Protein AF-A0AAV5C281-F1 (afdb_monomer)

Radius of gyration: 16.69 Å; Cα contacts (8 Å, |Δi|>4): 132; chains: 1; bounding box: 40×27×48 Å

pLDDT: mean 93.11, std 7.72, range [57.19, 98.5]

Mean predicted aligned error: 3.93 Å

InterPro domains:
  IPR006593 Cytochrome b561/ferric reductase, transmembrane domain [PF03188] (42-125)
  IPR006593 Cytochrome b561/ferric reductase, transmembrane domain [PS50939] (4-132)
  IPR006593 Cytochrome b561/ferric reductase, transmembrane domain [SM00665] (41-132)
  IPR043205 Cytochrome b561/Cytochrome b reductase 1-like [PTHR10106] (2-124)

Foldseek 3Di:
DVVVLVVVLVVLLVVLCCCAVPVVVHADPDLDPCLVRLLSLQVNLQSVQVPVLQVCLVCLVVPDDDDPLVSLVSSLVSLVSSLVSLVSNVVSVVSSCVSVVHDPDPDPVSVVSVVVSVVSVVVSVPRDHRPD

Solvent-accessible surface area (backbone atoms only — not comparable to full-atom values): 7086 Å² total; per-residue (Å²): 110,69,68,58,53,53,53,50,45,52,49,53,51,50,53,51,48,47,46,32,53,71,75,55,76,30,70,44,90,66,96,52,102,55,58,65,26,27,35,46,38,16,63,52,26,34,44,49,8,66,48,45,30,38,51,50,23,76,41,19,73,79,71,50,84,77,56,71,56,59,27,46,45,52,24,52,50,29,44,52,51,13,51,52,27,36,51,54,10,51,48,24,44,53,48,30,27,59,78,68,74,46,82,75,78,80,46,72,66,46,51,53,49,53,52,50,54,51,53,49,53,52,56,60,71,68,54,81,60,70,94,113

Structure (mmCIF, N/CA/C/O backbone):
data_AF-A0AAV5C281-F1
#
_entry.id   AF-A0AAV5C281-F1
#
loop_
_atom_site.group_PDB
_atom_site.id
_atom_site.type_symbol
_atom_site.label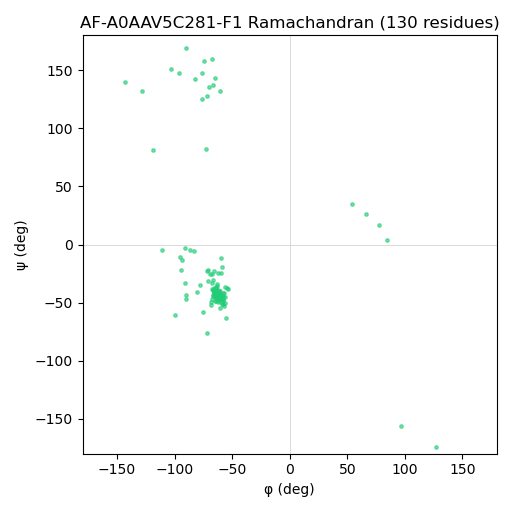_atom_id
_atom_site.label_alt_id
_atom_site.label_comp_id
_atom_site.label_asym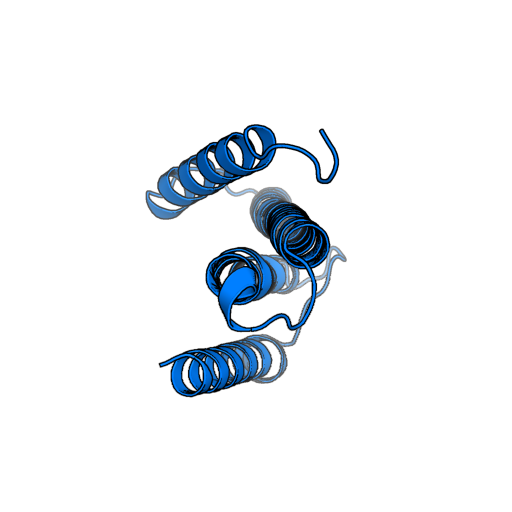_id
_atom_site.label_entity_id
_atom_site.label_seq_id
_atom_site.pdbx_PDB_ins_code
_atom_site.Cartn_x
_atom_site.Cartn_y
_atom_site.Cartn_z
_atom_site.occupancy
_atom_site.B_iso_or_equiv
_atom_site.auth_seq_id
_atom_site.auth_comp_id
_atom_site.auth_asym_id
_atom_site.auth_atom_id
_atom_site.pdbx_PDB_model_num
ATOM 1 N N . MET A 1 1 ? -23.631 -1.693 3.960 1.00 83.69 1 MET A N 1
ATOM 2 C CA . MET A 1 1 ? -22.403 -0.926 3.645 1.00 83.69 1 MET A CA 1
ATOM 3 C C . MET A 1 1 ? -21.141 -1.782 3.759 1.00 83.69 1 MET A C 1
ATOM 5 O O . MET A 1 1 ? -20.443 -1.865 2.764 1.00 83.69 1 MET A O 1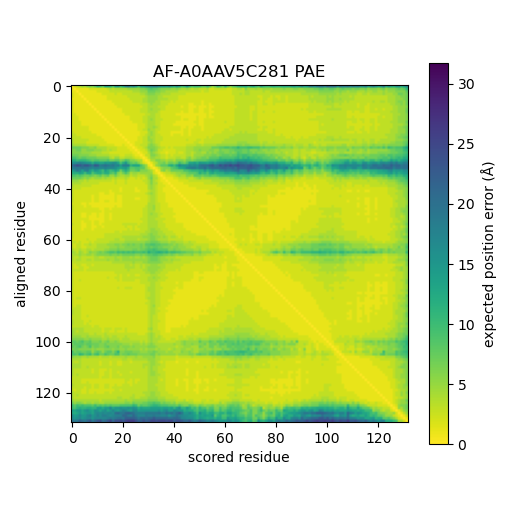
ATOM 9 N N . VAL A 1 2 ? -20.871 -2.470 4.882 1.00 92.94 2 VAL A N 1
ATOM 10 C CA . VAL A 1 2 ? -19.674 -3.340 5.037 1.00 92.94 2 VAL A CA 1
ATOM 11 C C . VAL A 1 2 ? -19.590 -4.437 3.969 1.00 92.94 2 VAL A C 1
ATOM 13 O O . VAL A 1 2 ? -18.601 -4.509 3.253 1.00 92.94 2 VAL A O 1
ATOM 16 N N . VAL A 1 3 ? -20.655 -5.229 3.794 1.00 95.06 3 VAL A N 1
ATOM 17 C CA . VAL A 1 3 ? -20.691 -6.302 2.779 1.00 95.06 3 VAL A CA 1
ATOM 18 C C . VAL A 1 3 ? -20.432 -5.751 1.374 1.00 95.06 3 VAL A C 1
ATOM 20 O O . VAL A 1 3 ? -19.661 -6.319 0.613 1.00 95.06 3 VAL A O 1
ATOM 23 N N . THR A 1 4 ? -21.019 -4.600 1.038 1.00 96.00 4 THR A N 1
ATOM 24 C CA . THR A 1 4 ? -20.782 -3.925 -0.245 1.00 96.00 4 THR A CA 1
ATOM 25 C C . THR A 1 4 ? -19.309 -3.549 -0.424 1.00 96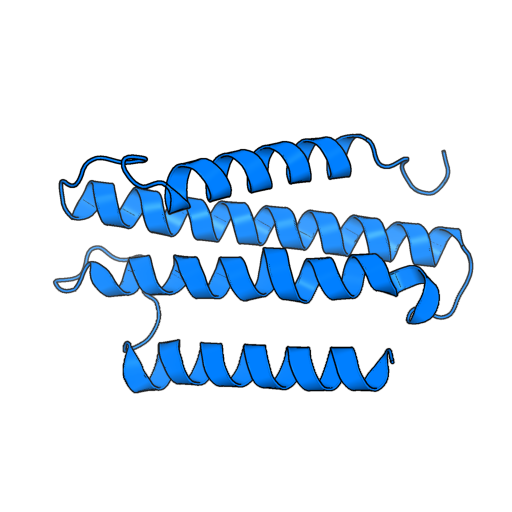.00 4 THR A C 1
ATOM 27 O O . THR A 1 4 ? -18.755 -3.793 -1.489 1.00 96.00 4 THR A O 1
ATOM 30 N N . ALA A 1 5 ? -18.662 -2.999 0.609 1.00 95.56 5 ALA A N 1
ATOM 31 C CA . ALA A 1 5 ? -17.240 -2.660 0.566 1.00 95.56 5 ALA A CA 1
ATOM 32 C C . ALA A 1 5 ? -16.359 -3.906 0.373 1.00 95.56 5 ALA A C 1
ATOM 34 O O . ALA A 1 5 ? -15.452 -3.881 -0.453 1.00 95.56 5 ALA A O 1
ATOM 35 N N . GLN A 1 6 ? -16.673 -5.013 1.051 1.00 95.75 6 GLN A N 1
ATOM 36 C CA . GLN A 1 6 ? -15.950 -6.283 0.912 1.00 95.75 6 GLN A CA 1
ATOM 37 C C . GLN A 1 6 ? -16.109 -6.895 -0.485 1.00 95.75 6 GLN A C 1
ATOM 39 O O . GLN A 1 6 ? -15.132 -7.353 -1.075 1.00 95.75 6 GLN A O 1
ATOM 44 N N . LEU A 1 7 ? -17.320 -6.853 -1.055 1.00 97.75 7 LEU A N 1
ATOM 45 C CA . LEU A 1 7 ? -17.562 -7.295 -2.431 1.00 97.75 7 LEU A CA 1
ATOM 46 C C . LEU A 1 7 ? -16.773 -6.444 -3.434 1.00 97.75 7 LEU A C 1
ATOM 48 O O . LEU A 1 7 ? -16.136 -6.991 -4.331 1.00 97.75 7 LEU A O 1
ATOM 52 N N . LEU A 1 8 ? -16.759 -5.119 -3.262 1.00 97.94 8 LEU A N 1
ATOM 53 C CA . LEU A 1 8 ? -15.966 -4.226 -4.109 1.00 97.94 8 LEU A CA 1
ATOM 54 C C . LEU A 1 8 ? -14.462 -4.488 -3.964 1.00 97.94 8 LEU A C 1
ATOM 56 O O . LEU A 1 8 ? -13.766 -4.537 -4.973 1.00 97.94 8 LEU A O 1
ATOM 60 N N . ALA A 1 9 ? -13.962 -4.720 -2.747 1.00 97.44 9 ALA A N 1
ATOM 61 C CA . ALA A 1 9 ? -12.564 -5.074 -2.512 1.00 97.44 9 ALA A CA 1
ATOM 62 C C . ALA A 1 9 ? -12.184 -6.397 -3.200 1.00 97.44 9 ALA A C 1
ATOM 64 O O . ALA A 1 9 ? -11.140 -6.473 -3.847 1.00 97.44 9 ALA A O 1
ATOM 65 N N . ALA A 1 10 ? -13.052 -7.413 -3.138 1.00 97.94 10 ALA A N 1
ATOM 66 C CA . ALA A 1 10 ? -12.855 -8.687 -3.828 1.00 97.94 10 ALA A CA 1
ATOM 67 C C . ALA A 1 10 ? -12.841 -8.526 -5.358 1.00 97.94 10 ALA A C 1
ATOM 69 O O . ALA A 1 10 ? -12.007 -9.129 -6.039 1.00 97.94 10 ALA A O 1
ATOM 70 N N . VAL A 1 11 ? -13.719 -7.680 -5.907 1.00 98.44 11 VAL A N 1
ATOM 71 C CA . VAL A 1 11 ? -13.736 -7.353 -7.340 1.00 98.44 11 VAL A CA 1
ATOM 72 C C . VAL A 1 11 ? -12.456 -6.624 -7.743 1.00 98.44 11 VAL A C 1
ATOM 74 O O . VAL A 1 11 ? -11.812 -7.030 -8.707 1.00 98.44 11 VAL A O 1
ATOM 77 N N . VAL A 1 12 ? -12.044 -5.594 -6.997 1.00 98.38 12 VAL A N 1
ATOM 78 C CA . VAL A 1 12 ? -10.803 -4.847 -7.259 1.00 98.38 12 VAL A CA 1
ATOM 79 C C . VAL A 1 12 ? -9.596 -5.782 -7.226 1.00 98.38 12 VAL A C 1
ATOM 81 O O . VAL A 1 12 ? -8.818 -5.783 -8.177 1.00 98.38 12 VAL A O 1
ATOM 84 N N . LEU A 1 13 ? -9.477 -6.630 -6.199 1.00 98.06 13 LEU A N 1
ATOM 85 C CA . LEU A 1 13 ? -8.398 -7.614 -6.098 1.00 98.06 13 LEU A CA 1
ATOM 86 C C . LEU A 1 13 ? -8.382 -8.552 -7.307 1.00 98.06 13 LEU A C 1
ATOM 88 O O . LEU A 1 13 ? -7.335 -8.754 -7.916 1.00 98.06 13 LEU A O 1
ATOM 92 N N . THR A 1 14 ? -9.544 -9.089 -7.681 1.00 98.19 14 THR A N 1
ATOM 93 C CA . THR A 1 14 ? -9.677 -10.011 -8.815 1.00 98.19 14 THR A CA 1
ATOM 94 C C . THR A 1 14 ? -9.262 -9.341 -10.120 1.00 98.19 14 THR A C 1
ATOM 96 O O . THR A 1 14 ? -8.460 -9.894 -10.868 1.00 98.19 14 THR A O 1
ATOM 99 N N . LEU A 1 15 ? -9.751 -8.128 -10.384 1.00 98.12 15 LEU A N 1
ATOM 100 C CA . LEU A 1 15 ? -9.400 -7.372 -11.584 1.00 98.12 15 LEU A CA 1
ATOM 101 C C . LEU A 1 15 ? -7.908 -7.023 -11.619 1.00 98.12 15 LEU A C 1
ATOM 103 O O . LEU A 1 15 ? -7.282 -7.153 -12.669 1.00 98.12 15 LEU A O 1
ATOM 107 N N . THR A 1 16 ? -7.311 -6.634 -10.486 1.00 97.81 16 THR A N 1
ATOM 108 C CA . THR A 1 16 ? -5.865 -6.388 -10.393 1.00 97.81 16 THR A CA 1
ATOM 109 C C . THR A 1 16 ? -5.063 -7.667 -10.640 1.00 97.81 16 THR A C 1
ATOM 111 O O . THR A 1 16 ? -4.097 -7.628 -11.398 1.00 97.81 16 THR A O 1
ATOM 114 N N . LEU A 1 17 ? -5.471 -8.810 -10.081 1.00 96.75 17 LEU A N 1
ATOM 115 C CA . LEU A 1 17 ? -4.809 -10.097 -10.314 1.00 96.75 17 LEU A CA 1
ATOM 116 C C . LEU A 1 17 ? -4.925 -10.550 -11.771 1.00 96.75 17 LEU A C 1
ATOM 118 O O . LEU A 1 17 ? -3.921 -10.944 -12.356 1.00 96.75 17 LEU A O 1
ATOM 122 N N . VAL A 1 18 ? -6.105 -10.443 -12.386 1.00 97.88 18 VAL A N 1
ATOM 123 C CA . VAL A 1 18 ? -6.294 -10.734 -13.817 1.00 97.88 18 VAL A CA 1
ATOM 124 C C . VAL A 1 18 ? -5.412 -9.818 -14.661 1.00 97.88 18 VAL A C 1
ATOM 126 O O . VAL A 1 18 ? -4.713 -10.282 -15.559 1.00 97.88 18 VAL A O 1
ATOM 129 N N . TRP A 1 19 ? -5.376 -8.523 -14.348 1.00 97.31 19 TRP A N 1
ATOM 130 C CA . TRP A 1 19 ? -4.507 -7.577 -15.037 1.00 97.31 19 TRP A CA 1
ATOM 131 C C . TRP A 1 19 ? -3.027 -7.960 -14.928 1.00 97.31 19 TRP A C 1
ATOM 133 O O . TRP A 1 19 ? -2.336 -8.001 -15.943 1.00 97.31 19 TRP A O 1
ATOM 143 N N . VAL A 1 20 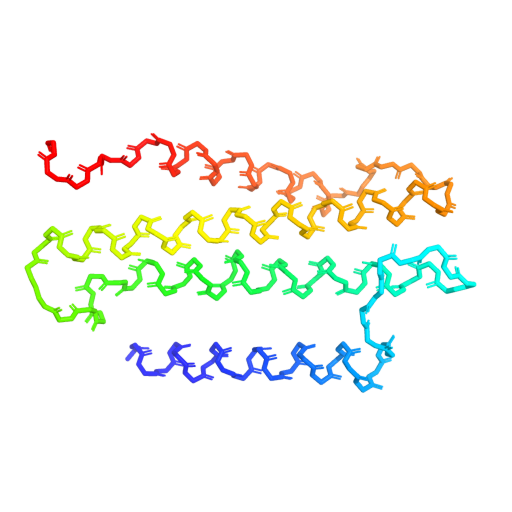? -2.544 -8.319 -13.737 1.00 95.94 20 VAL A N 1
ATOM 144 C CA . VAL A 1 20 ? -1.147 -8.720 -13.520 1.00 95.94 20 VAL A CA 1
ATOM 145 C C . VAL A 1 20 ? -0.820 -10.056 -14.196 1.00 95.94 20 VAL A C 1
ATOM 147 O O . VAL A 1 20 ? 0.148 -10.143 -14.948 1.00 95.94 20 VAL A O 1
ATOM 150 N N . LEU A 1 21 ? -1.612 -11.097 -13.945 1.00 93.94 21 LEU A N 1
ATOM 151 C CA . LEU A 1 21 ? -1.291 -12.470 -14.340 1.00 93.94 21 LEU A CA 1
ATOM 152 C C . LEU A 1 21 ? -1.605 -12.747 -15.810 1.00 93.94 21 LEU A C 1
ATOM 154 O O . LEU A 1 21 ? -0.812 -13.392 -16.488 1.00 93.94 21 LEU A O 1
ATOM 158 N N . HIS A 1 22 ? -2.735 -12.250 -16.314 1.00 94.50 22 HIS A N 1
ATOM 159 C CA . HIS A 1 22 ? -3.171 -12.526 -17.681 1.00 94.50 22 HIS A CA 1
ATOM 160 C C . HIS A 1 22 ? -2.636 -11.494 -18.679 1.00 94.50 22 HIS A C 1
ATOM 162 O O . HIS A 1 22 ? -2.104 -11.862 -19.721 1.00 94.50 22 HIS A O 1
ATOM 168 N N . PHE A 1 23 ? -2.735 -10.199 -18.359 1.00 94.25 23 PHE A N 1
ATOM 169 C CA . PHE A 1 23 ? -2.402 -9.134 -19.315 1.00 94.25 23 PHE A CA 1
ATOM 170 C C . PHE A 1 23 ? -0.964 -8.612 -19.210 1.00 94.25 23 PHE A C 1
ATOM 172 O O . PHE A 1 23 ? -0.462 -8.019 -20.166 1.00 94.25 23 PHE A O 1
ATOM 179 N N . ARG A 1 24 ? -0.295 -8.782 -18.063 1.00 92.69 24 ARG A N 1
ATOM 180 C CA . ARG A 1 24 ? 1.062 -8.249 -17.837 1.00 92.69 24 ARG A CA 1
ATOM 181 C C . ARG A 1 24 ? 2.157 -9.307 -17.732 1.00 92.69 24 ARG A C 1
ATOM 183 O O . ARG A 1 24 ? 3.324 -8.931 -17.690 1.00 92.69 24 ARG A O 1
ATOM 190 N N . GLY A 1 25 ? 1.801 -10.591 -17.749 1.00 90.06 25 GLY A N 1
ATOM 191 C CA . GLY A 1 25 ? 2.763 -11.695 -17.700 1.00 90.06 25 GLY A CA 1
ATOM 192 C C . GLY A 1 25 ? 3.337 -11.974 -16.307 1.00 90.06 25 GLY A C 1
ATOM 193 O O . GLY A 1 25 ? 4.353 -12.652 -16.200 1.00 90.06 25 GLY A O 1
ATOM 194 N N . GLY A 1 26 ? 2.699 -11.470 -15.245 1.00 91.69 26 GLY A N 1
ATOM 195 C CA . GLY A 1 26 ? 3.047 -11.765 -13.855 1.00 91.69 26 GLY A CA 1
ATOM 196 C C . GLY A 1 26 ? 3.945 -10.728 -13.175 1.00 91.69 26 GLY A C 1
ATOM 197 O O . GLY A 1 26 ? 3.958 -9.548 -13.534 1.00 91.69 26 GLY A O 1
ATOM 198 N N . VAL A 1 27 ? 4.654 -11.184 -12.139 1.00 92.25 27 VAL A N 1
ATOM 199 C CA . VAL A 1 27 ? 5.572 -10.399 -11.299 1.00 92.25 27 VAL A CA 1
ATOM 200 C C . VAL A 1 27 ? 6.914 -11.121 -11.232 1.00 92.25 27 VAL A C 1
ATOM 202 O O . VAL A 1 27 ? 6.947 -12.319 -10.959 1.00 92.25 27 VAL A O 1
ATOM 205 N N . SER A 1 28 ? 8.014 -10.397 -11.442 1.00 90.12 28 SER A N 1
ATOM 206 C CA . SER A 1 28 ? 9.370 -10.928 -11.266 1.00 90.12 28 SER A CA 1
ATOM 207 C C . SER A 1 28 ? 10.308 -9.875 -10.682 1.00 90.12 28 SER A C 1
ATOM 209 O O . SER A 1 28 ? 10.262 -8.706 -11.060 1.00 90.12 28 SER A O 1
ATOM 211 N N . TRP A 1 29 ? 11.169 -10.307 -9.760 1.00 86.38 29 TRP A N 1
ATOM 212 C CA . TRP A 1 29 ? 12.197 -9.476 -9.121 1.00 86.38 29 TRP A CA 1
ATOM 213 C C . TRP A 1 29 ? 13.556 -9.560 -9.823 1.00 86.38 29 TRP A C 1
ATOM 215 O O . TRP A 1 29 ? 14.446 -8.748 -9.556 1.00 86.38 29 TRP A O 1
ATOM 225 N N . GLU A 1 30 ? 13.721 -10.535 -10.714 1.00 81.94 30 GLU A N 1
ATOM 226 C CA . GLU A 1 30 ? 14.965 -10.767 -11.431 1.00 81.94 30 GLU A CA 1
ATOM 227 C C . GLU A 1 30 ? 15.160 -9.743 -12.546 1.00 81.94 30 GLU A C 1
ATOM 229 O O . GLU A 1 30 ? 14.209 -9.290 -13.195 1.00 81.94 30 GLU A O 1
ATOM 234 N N . LYS A 1 31 ? 16.427 -9.407 -12.806 1.00 67.69 31 LYS A N 1
ATOM 235 C CA . LYS A 1 31 ? 16.809 -8.574 -13.946 1.00 67.69 31 LYS A CA 1
ATOM 236 C C . LYS A 1 31 ? 16.656 -9.395 -15.228 1.00 67.69 31 LYS A C 1
ATOM 238 O O . LYS A 1 31 ? 17.604 -9.987 -15.728 1.00 67.69 31 LYS A O 1
ATOM 243 N N . THR A 1 32 ? 15.427 -9.462 -15.719 1.00 66.12 32 THR A N 1
ATOM 244 C CA . THR A 1 32 ? 15.057 -10.125 -16.971 1.00 66.12 32 THR A CA 1
ATOM 245 C C . THR A 1 32 ? 15.137 -9.146 -18.143 1.00 66.12 32 THR A C 1
ATOM 247 O O . THR A 1 32 ? 15.238 -7.932 -17.964 1.00 66.12 32 THR A O 1
ATOM 250 N N . SER A 1 33 ? 15.043 -9.662 -19.369 1.00 65.81 33 SER A N 1
ATOM 251 C CA . SER A 1 33 ? 14.905 -8.863 -20.598 1.00 65.81 33 SER A CA 1
ATOM 252 C C . SER A 1 33 ? 13.647 -7.973 -20.617 1.00 65.81 33 SER A C 1
ATOM 254 O O . SER A 1 33 ? 13.533 -7.075 -21.449 1.00 65.81 33 SER A O 1
ATOM 256 N N . SER A 1 34 ? 12.713 -8.177 -19.683 1.00 74.31 34 SER A N 1
ATOM 257 C CA . SER A 1 34 ? 11.473 -7.418 -19.525 1.00 74.31 34 SER A CA 1
ATOM 258 C C . SER A 1 34 ? 11.413 -6.703 -18.164 1.00 74.31 34 SER A C 1
ATOM 260 O O . SER A 1 34 ? 10.697 -7.157 -17.267 1.00 74.31 34 SER A O 1
ATOM 262 N N . PRO A 1 35 ? 12.061 -5.531 -18.003 1.00 77.00 35 PRO A N 1
ATOM 263 C CA . PRO A 1 35 ? 12.039 -4.766 -16.748 1.00 77.00 35 PRO A CA 1
ATOM 264 C C . PRO A 1 35 ? 10.619 -4.378 -16.308 1.00 77.00 35 PRO A C 1
ATOM 266 O O . PRO A 1 35 ? 10.367 -4.134 -15.137 1.00 77.00 35 PRO A O 1
ATOM 269 N N . ARG A 1 36 ? 9.639 -4.393 -17.218 1.00 83.75 36 ARG A N 1
ATOM 270 C CA . ARG A 1 36 ? 8.225 -4.153 -16.895 1.00 83.75 36 ARG A CA 1
ATOM 271 C C . ARG A 1 36 ? 7.632 -5.144 -15.882 1.00 83.75 36 ARG A C 1
ATOM 273 O O . ARG A 1 36 ? 6.688 -4.763 -15.200 1.00 83.75 36 ARG A O 1
ATOM 280 N N . LEU A 1 37 ? 8.172 -6.360 -15.747 1.00 88.50 37 LEU A N 1
ATOM 281 C CA . LEU A 1 37 ? 7.674 -7.364 -14.792 1.00 88.50 37 LEU A CA 1
ATOM 282 C C . LEU A 1 37 ? 7.981 -7.031 -13.327 1.00 88.50 37 LEU A C 1
ATOM 284 O O . LEU A 1 37 ? 7.278 -7.510 -12.443 1.00 88.50 37 LEU A O 1
ATOM 288 N N . VAL A 1 38 ? 9.000 -6.211 -13.047 1.00 92.12 38 VAL A N 1
ATOM 289 C CA . VAL A 1 38 ? 9.203 -5.709 -11.679 1.00 92.12 38 VAL A CA 1
ATOM 290 C C . VAL A 1 38 ? 8.224 -4.579 -11.387 1.00 92.12 38 VAL A C 1
ATOM 292 O O . VAL A 1 38 ? 7.682 -4.488 -10.291 1.00 92.12 38 VAL A O 1
ATOM 295 N N . TYR A 1 39 ? 7.911 -3.757 -12.395 1.00 91.69 39 TYR A N 1
ATOM 296 C CA . TYR A 1 39 ? 6.968 -2.657 -12.231 1.00 91.69 39 TYR A CA 1
ATOM 297 C C . TYR A 1 39 ? 5.541 -3.136 -11.960 1.00 91.69 39 TYR A C 1
ATOM 299 O O . TYR A 1 39 ? 4.829 -2.456 -11.239 1.00 91.69 39 TYR A O 1
ATOM 307 N N . THR A 1 40 ? 5.105 -4.294 -12.464 1.00 95.25 40 THR A N 1
ATOM 308 C CA . THR A 1 40 ? 3.757 -4.838 -12.179 1.00 95.25 40 THR A CA 1
ATOM 309 C C . THR A 1 40 ? 3.535 -5.137 -10.695 1.00 95.25 40 THR A C 1
ATOM 311 O O . THR A 1 40 ? 2.395 -5.078 -10.231 1.00 95.25 40 THR A O 1
ATOM 314 N N . ALA A 1 41 ? 4.607 -5.370 -9.929 1.00 95.56 41 ALA A N 1
ATOM 315 C CA . ALA A 1 41 ? 4.542 -5.494 -8.479 1.00 95.56 41 ALA A CA 1
ATOM 316 C C . ALA A 1 41 ? 4.085 -4.186 -7.813 1.00 95.56 41 ALA A C 1
ATOM 318 O O . ALA A 1 41 ? 3.325 -4.231 -6.851 1.00 95.56 41 ALA A O 1
ATOM 319 N N . HIS A 1 42 ? 4.487 -3.020 -8.335 1.00 96.50 42 HIS A N 1
ATOM 320 C CA . HIS A 1 42 ? 4.122 -1.720 -7.765 1.00 96.50 42 HIS A CA 1
ATOM 321 C C . HIS A 1 42 ? 2.598 -1.530 -7.619 1.00 96.50 42 HIS A C 1
ATOM 323 O O . HIS A 1 42 ? 2.125 -1.449 -6.487 1.00 96.50 42 HIS A O 1
ATOM 329 N N . PRO A 1 43 ? 1.793 -1.509 -8.698 1.00 96.94 43 PRO A N 1
ATOM 330 C CA . PRO A 1 43 ? 0.347 -1.347 -8.592 1.00 96.94 43 PRO A CA 1
ATOM 331 C C . PRO A 1 43 ? -0.321 -2.503 -7.837 1.00 96.94 43 PRO A C 1
ATOM 333 O O . PRO A 1 43 ? -1.271 -2.254 -7.103 1.00 96.94 43 PRO A O 1
ATOM 336 N N . LEU A 1 44 ? 0.181 -3.741 -7.949 1.00 97.75 44 LEU A N 1
ATOM 337 C CA . LEU A 1 44 ? -0.363 -4.881 -7.204 1.00 97.75 44 LEU A CA 1
ATOM 338 C C . LEU A 1 44 ? -0.262 -4.660 -5.690 1.00 97.75 44 LEU A C 1
ATOM 340 O O . LEU A 1 44 ? -1.264 -4.721 -4.979 1.00 97.75 44 LEU A O 1
ATOM 344 N N . PHE A 1 45 ? 0.943 -4.369 -5.202 1.00 98.12 45 PHE A N 1
ATOM 345 C CA . PHE A 1 45 ? 1.185 -4.168 -3.778 1.00 98.12 45 PHE A CA 1
ATOM 346 C C . PHE A 1 45 ? 0.580 -2.856 -3.262 1.00 98.12 45 PHE A C 1
ATOM 348 O O . PHE A 1 45 ? 0.103 -2.828 -2.129 1.00 98.12 45 PHE A O 1
ATOM 355 N N . MET A 1 46 ? 0.505 -1.799 -4.082 1.00 98.25 46 MET A N 1
ATOM 356 C CA . MET A 1 46 ? -0.191 -0.561 -3.705 1.00 98.25 46 MET A CA 1
ATOM 357 C C . MET A 1 46 ? -1.702 -0.768 -3.542 1.00 98.25 46 MET A C 1
ATOM 359 O O . MET A 1 46 ? -2.281 -0.243 -2.592 1.00 98.25 46 MET A O 1
ATOM 363 N N . VAL A 1 47 ? -2.344 -1.558 -4.412 1.00 98.50 47 VAL A N 1
ATOM 364 C CA . VAL A 1 47 ? -3.773 -1.894 -4.281 1.00 98.50 47 VAL A CA 1
ATOM 365 C C . VAL A 1 47 ? -4.015 -2.776 -3.057 1.00 98.50 47 VAL A C 1
ATOM 367 O O . VAL A 1 47 ? -4.903 -2.482 -2.258 1.00 98.50 47 VAL A O 1
ATOM 370 N N . ILE A 1 48 ? -3.217 -3.828 -2.863 1.00 98.31 48 ILE A N 1
ATOM 371 C CA . ILE A 1 48 ? -3.380 -4.718 -1.705 1.00 98.31 48 ILE A CA 1
ATOM 372 C C . ILE A 1 48 ? -3.159 -3.948 -0.399 1.00 98.31 48 ILE A C 1
ATOM 374 O O . ILE A 1 48 ? -4.003 -4.010 0.490 1.00 98.31 48 ILE A O 1
ATOM 378 N N . GLY A 1 49 ? -2.071 -3.185 -0.290 1.00 98.31 49 GLY A N 1
ATOM 379 C CA . GLY A 1 49 ? -1.750 -2.426 0.914 1.00 98.31 49 GLY A CA 1
ATOM 380 C C . GLY A 1 49 ? -2.673 -1.227 1.118 1.00 98.31 49 GLY A C 1
ATOM 381 O O . GLY A 1 49 ? -3.580 -1.253 1.951 1.00 98.31 49 GLY A O 1
ATOM 382 N N . LEU A 1 50 ? -2.451 -0.163 0.343 1.00 97.88 50 LEU A N 1
ATOM 383 C CA . LEU A 1 50 ? -3.045 1.147 0.616 1.00 97.88 50 LEU A CA 1
ATOM 384 C C . LEU A 1 50 ? -4.552 1.214 0.352 1.00 97.88 50 LEU A C 1
ATOM 386 O O . LEU A 1 50 ? -5.200 2.078 0.939 1.00 97.88 50 LEU A O 1
ATOM 390 N N . VAL A 1 51 ? -5.117 0.322 -0.470 1.00 97.88 51 VAL A N 1
ATOM 391 C CA . VAL A 1 51 ? -6.562 0.295 -0.750 1.00 97.88 51 VAL A CA 1
ATOM 392 C C . VAL A 1 51 ? -7.265 -0.772 0.086 1.00 97.88 51 VAL A C 1
ATOM 394 O O . VAL A 1 51 ? -8.125 -0.437 0.899 1.00 97.88 51 VAL A O 1
ATOM 397 N N . ILE A 1 52 ? -6.900 -2.047 -0.078 1.00 98.12 52 ILE A N 1
ATOM 398 C CA . ILE A 1 52 ? -7.634 -3.161 0.542 1.00 98.12 52 ILE A CA 1
ATOM 399 C C . ILE A 1 52 ? -7.324 -3.263 2.040 1.00 98.12 52 ILE A C 1
ATOM 401 O O . ILE A 1 52 ? -8.241 -3.150 2.853 1.00 98.12 52 ILE A O 1
ATOM 405 N N . CYS A 1 53 ? -6.055 -3.425 2.432 1.00 98.06 53 CYS A N 1
ATOM 406 C CA . CYS A 1 53 ? -5.686 -3.564 3.845 1.00 98.06 53 CYS A CA 1
ATOM 407 C C . CYS A 1 53 ? -6.066 -2.320 4.656 1.00 98.06 53 CYS A C 1
ATOM 409 O O . CYS A 1 53 ? -6.610 -2.458 5.748 1.00 98.06 53 CYS A O 1
ATOM 411 N N . THR A 1 54 ? -5.855 -1.114 4.117 1.00 97.94 54 THR A N 1
ATOM 412 C CA . THR A 1 54 ? -6.327 0.126 4.758 1.00 97.94 54 THR A CA 1
ATOM 413 C C . THR A 1 54 ? -7.846 0.152 4.924 1.00 97.94 54 THR A C 1
ATOM 415 O O . THR A 1 54 ? -8.329 0.526 5.992 1.00 97.94 54 THR A O 1
ATOM 418 N N . GLY A 1 55 ? -8.610 -0.233 3.897 1.00 97.12 55 GLY A N 1
ATOM 419 C CA . GLY A 1 55 ? -10.072 -0.264 3.963 1.00 97.12 55 GLY A CA 1
ATOM 420 C C . GLY A 1 55 ? -10.578 -1.196 5.064 1.00 97.12 55 GLY A C 1
ATOM 421 O O . GLY A 1 55 ? -11.406 -0.799 5.889 1.00 97.12 55 GLY A O 1
ATOM 422 N N . GLU A 1 56 ? -10.016 -2.403 5.139 1.00 97.31 56 GLU A N 1
ATOM 423 C CA . GLU A 1 56 ? -10.319 -3.363 6.204 1.00 97.31 56 GLU A CA 1
ATOM 424 C C . GLU A 1 56 ? -9.876 -2.846 7.581 1.00 97.31 56 GLU A C 1
ATOM 426 O O . GLU A 1 56 ? -10.624 -2.971 8.551 1.00 97.31 56 GLU A O 1
ATOM 431 N N . ALA A 1 57 ? -8.714 -2.187 7.681 1.00 96.62 57 ALA A N 1
ATOM 432 C CA . ALA A 1 57 ? -8.232 -1.595 8.929 1.00 96.62 57 ALA A CA 1
ATOM 433 C C . ALA A 1 57 ? -9.208 -0.541 9.469 1.00 96.62 57 ALA A C 1
ATOM 435 O O . ALA A 1 57 ? -9.586 -0.583 10.642 1.00 96.62 57 ALA A O 1
ATOM 436 N N . VAL A 1 58 ? -9.681 0.373 8.617 1.00 96.19 58 VAL A N 1
ATOM 437 C CA . VAL A 1 58 ? -10.642 1.425 8.996 1.00 96.19 58 VAL A CA 1
ATOM 438 C C . VAL A 1 58 ? -11.980 0.825 9.441 1.00 96.19 58 VAL A C 1
ATOM 440 O O . VAL A 1 58 ? -12.610 1.323 10.377 1.00 96.19 58 VAL A O 1
ATOM 443 N N . MET A 1 59 ? -12.408 -0.278 8.824 1.00 96.69 59 MET A N 1
ATOM 444 C CA . MET A 1 59 ? -13.644 -0.975 9.187 1.00 96.69 59 MET A CA 1
ATOM 445 C C . MET A 1 59 ? -13.477 -2.004 10.318 1.00 96.69 59 MET A C 1
ATOM 447 O O . MET A 1 59 ? -14.484 -2.532 10.796 1.00 96.69 59 MET A O 1
ATOM 451 N N . ALA A 1 60 ? -12.258 -2.263 10.806 1.00 95.69 60 ALA A N 1
ATOM 452 C CA . ALA A 1 60 ? -11.964 -3.342 11.754 1.00 95.69 60 ALA A CA 1
A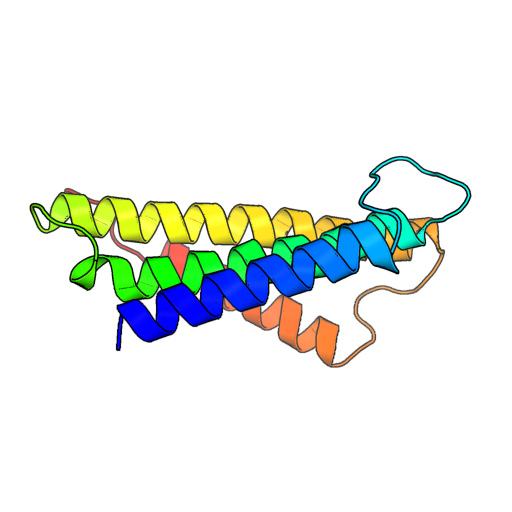TOM 453 C C . ALA A 1 60 ? -12.851 -3.305 13.010 1.00 95.69 60 ALA A C 1
ATOM 455 O O . ALA A 1 60 ? -13.337 -4.339 13.459 1.00 95.69 60 ALA A O 1
ATOM 456 N N . TYR A 1 61 ? -13.172 -2.120 13.541 1.00 94.81 61 TYR A N 1
ATOM 457 C CA . TYR A 1 61 ? -14.046 -1.996 14.717 1.00 94.81 61 TYR A CA 1
ATOM 458 C C . TYR A 1 61 ? -15.498 -2.439 14.485 1.00 94.81 61 TYR A C 1
ATOM 460 O O . TYR A 1 61 ? -16.204 -2.768 15.447 1.00 94.81 61 TYR A O 1
ATOM 468 N N . ARG A 1 62 ? -15.941 -2.424 13.224 1.00 93.88 62 ARG A N 1
ATOM 469 C CA . ARG A 1 62 ? -17.273 -2.851 12.780 1.00 93.88 62 ARG A CA 1
ATOM 470 C C . ARG A 1 62 ? -17.303 -4.328 12.387 1.00 93.88 62 ARG A C 1
ATOM 472 O O . ARG A 1 62 ? -18.335 -4.955 12.584 1.00 93.88 62 ARG A O 1
ATOM 479 N N . ILE A 1 63 ? -16.204 -4.853 11.844 1.00 93.19 63 ILE A N 1
ATOM 480 C CA . ILE A 1 63 ? -16.117 -6.219 11.302 1.00 93.19 63 ILE A CA 1
ATOM 481 C C . ILE A 1 63 ? -15.684 -7.223 12.375 1.00 93.19 63 ILE A C 1
ATOM 483 O O . ILE A 1 63 ? -16.253 -8.306 12.482 1.00 93.19 63 ILE A O 1
ATOM 487 N N . VAL A 1 64 ? -14.686 -6.870 13.185 1.00 94.12 64 VAL A N 1
ATOM 488 C CA . VAL A 1 64 ? -14.107 -7.774 14.182 1.00 94.12 64 VAL A CA 1
ATOM 489 C C . VAL A 1 64 ? -15.049 -7.895 15.377 1.00 94.12 64 VAL A C 1
ATOM 491 O O . VAL A 1 64 ? -15.417 -6.900 16.015 1.00 94.12 64 VAL A O 1
ATOM 494 N N . LEU A 1 65 ? -15.417 -9.132 15.703 1.00 93.50 65 LEU A N 1
ATOM 495 C CA . LEU A 1 65 ? -16.114 -9.483 16.936 1.00 93.50 65 LEU A CA 1
ATOM 496 C C . LEU A 1 65 ? -15.097 -9.624 18.074 1.00 93.50 65 LEU A C 1
ATOM 498 O O . LEU A 1 65 ? -13.997 -10.128 17.867 1.00 93.50 65 LEU A O 1
ATOM 502 N N . GLY A 1 66 ? -15.460 -9.184 19.278 1.00 93.12 66 GLY A N 1
ATOM 503 C CA . GLY A 1 66 ? -14.602 -9.296 20.459 1.00 93.12 66 GLY A CA 1
ATOM 504 C C . GLY A 1 66 ? -14.383 -7.976 21.204 1.00 93.12 66 GLY A C 1
ATOM 505 O O . GLY A 1 66 ? -15.016 -6.961 20.882 1.00 93.12 66 GLY A O 1
ATOM 506 N N . PRO A 1 67 ? -13.510 -7.984 22.229 1.00 95.12 67 PRO A N 1
ATOM 507 C CA . PRO A 1 67 ? -13.256 -6.825 23.074 1.00 95.12 67 PRO A CA 1
ATOM 508 C C . PRO A 1 67 ? -12.558 -5.702 22.301 1.00 95.12 67 PRO A C 1
ATOM 510 O O . PRO A 1 67 ? -11.913 -5.921 21.275 1.00 95.12 67 PRO A O 1
ATOM 513 N N . ARG A 1 68 ? -12.653 -4.474 22.823 1.00 92.19 68 ARG A N 1
ATOM 514 C CA . ARG A 1 68 ? -12.068 -3.282 22.188 1.00 92.19 68 ARG A CA 1
ATOM 515 C C . ARG A 1 68 ? -10.565 -3.420 21.931 1.00 92.19 68 ARG A C 1
ATOM 517 O O . ARG A 1 68 ? -10.104 -2.979 20.884 1.00 92.19 68 ARG A O 1
ATOM 524 N N . GLU A 1 69 ? -9.834 -4.066 22.835 1.00 92.81 69 GLU A N 1
ATOM 525 C CA . GLU A 1 69 ? -8.393 -4.299 22.680 1.00 92.81 69 GLU A CA 1
ATOM 526 C C . GLU A 1 69 ? -8.071 -5.240 21.509 1.00 92.81 69 GLU A C 1
ATOM 528 O O . GLU A 1 69 ? -7.146 -4.968 20.749 1.00 92.81 69 GLU A O 1
ATOM 533 N N . ALA A 1 70 ? -8.888 -6.272 21.264 1.00 93.00 70 ALA A N 1
ATOM 534 C CA . ALA A 1 70 ? -8.727 -7.129 20.087 1.00 93.00 70 ALA A CA 1
ATOM 535 C C . ALA A 1 70 ? -8.984 -6.350 18.785 1.00 93.00 70 ALA A C 1
ATOM 537 O O . ALA A 1 70 ? -8.224 -6.461 17.825 1.00 93.00 70 ALA A O 1
ATOM 538 N N . LYS A 1 71 ? -10.016 -5.496 18.766 1.00 95.19 71 LYS A N 1
ATOM 539 C CA . LYS A 1 71 ? -10.321 -4.631 17.612 1.00 95.19 71 LYS A CA 1
ATOM 540 C C . LYS A 1 71 ? -9.188 -3.639 17.327 1.00 95.19 71 LYS A C 1
ATOM 542 O O . LYS A 1 71 ? -8.819 -3.469 16.168 1.00 95.19 71 LYS A O 1
ATOM 547 N N . LYS A 1 72 ? -8.614 -3.026 18.372 1.00 94.06 72 LYS A N 1
ATOM 548 C CA . LYS A 1 72 ? -7.419 -2.166 18.281 1.00 94.06 72 LYS A CA 1
ATOM 549 C C . LYS A 1 72 ? -6.226 -2.915 17.696 1.00 94.06 72 LYS A C 1
ATOM 551 O O . LYS A 1 72 ? -5.579 -2.398 16.793 1.00 94.06 72 LYS A O 1
ATOM 556 N N . ALA A 1 73 ? -5.957 -4.126 18.186 1.00 94.19 73 ALA A N 1
ATOM 557 C CA . ALA A 1 73 ? -4.841 -4.937 17.715 1.00 94.19 73 ALA A CA 1
ATOM 558 C C . ALA A 1 73 ? -4.981 -5.285 16.225 1.00 94.19 73 ALA A C 1
ATOM 560 O O . ALA A 1 73 ? -4.036 -5.090 15.466 1.00 94.19 73 ALA A O 1
ATOM 561 N N . VAL A 1 74 ? -6.168 -5.720 15.780 1.00 96.06 74 VAL A N 1
ATOM 562 C CA . VAL A 1 74 ? -6.423 -6.012 14.356 1.00 96.06 74 VAL A CA 1
ATOM 563 C C . VAL A 1 74 ? -6.313 -4.750 13.497 1.00 96.06 74 VAL A C 1
ATOM 565 O O . VAL A 1 74 ? -5.686 -4.786 12.442 1.00 96.06 74 VAL A O 1
ATOM 568 N N . HIS A 1 75 ? -6.871 -3.628 13.957 1.00 95.81 75 HIS A N 1
ATOM 569 C CA . HIS A 1 75 ? -6.757 -2.336 13.280 1.00 95.81 75 HIS A CA 1
ATOM 570 C C . HIS A 1 75 ? -5.289 -1.930 13.062 1.00 95.81 75 HIS A C 1
ATOM 572 O O . HIS A 1 75 ? -4.893 -1.629 11.937 1.00 95.81 75 HIS A O 1
ATOM 578 N N . LEU A 1 76 ? -4.470 -1.981 14.120 1.00 96.12 76 LEU A N 1
ATOM 579 C CA . LEU A 1 76 ? -3.046 -1.654 14.049 1.00 96.12 76 LEU A CA 1
ATOM 580 C C . LEU A 1 76 ? -2.283 -2.633 13.146 1.00 96.12 76 LEU A C 1
ATOM 582 O O . LEU A 1 76 ? -1.505 -2.204 12.297 1.00 96.12 76 LEU A O 1
ATOM 586 N N . LEU A 1 77 ? -2.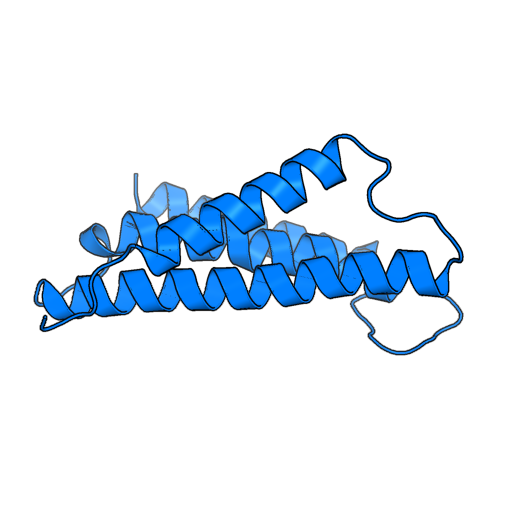532 -3.939 13.282 1.00 96.44 77 LEU A N 1
ATOM 587 C CA . LEU A 1 77 ? -1.872 -4.966 12.476 1.00 96.44 77 LEU A CA 1
ATOM 588 C C . LEU A 1 77 ? -2.145 -4.776 10.979 1.00 96.44 77 LEU A C 1
ATOM 590 O O . LEU A 1 77 ? -1.215 -4.831 10.179 1.00 96.44 77 LEU A O 1
ATOM 594 N N . LEU A 1 78 ? -3.397 -4.515 10.591 1.00 97.69 78 LEU A N 1
ATOM 595 C CA . LEU A 1 78 ? -3.757 -4.290 9.188 1.00 97.69 78 LEU A CA 1
ATOM 596 C C . LEU A 1 78 ? -3.083 -3.036 8.615 1.00 97.69 78 LEU A C 1
ATOM 598 O O . LEU A 1 78 ? -2.624 -3.058 7.473 1.00 97.69 78 LEU A O 1
ATOM 602 N N . HIS A 1 79 ? -2.952 -1.971 9.409 1.00 97.94 79 HIS A N 1
ATOM 603 C CA . HIS A 1 79 ? -2.201 -0.781 9.013 1.00 97.94 79 HIS A CA 1
ATOM 604 C C . HIS A 1 79 ? -0.695 -1.051 8.849 1.00 97.94 79 HIS A C 1
ATOM 606 O O . HIS A 1 79 ? -0.089 -0.574 7.887 1.00 97.94 79 HIS A O 1
ATOM 612 N N . LEU A 1 80 ? -0.088 -1.855 9.728 1.00 97.25 80 LEU A N 1
ATOM 613 C CA . LEU A 1 80 ? 1.316 -2.265 9.599 1.00 97.25 80 LEU A CA 1
ATOM 614 C C . LEU A 1 80 ? 1.546 -3.133 8.353 1.00 97.25 80 LEU A C 1
ATOM 616 O O . LEU A 1 80 ? 2.500 -2.906 7.610 1.00 97.25 80 LEU A O 1
ATOM 620 N N . VAL A 1 81 ? 0.642 -4.078 8.078 1.00 98.25 81 VAL A N 1
ATOM 621 C CA . VAL A 1 81 ? 0.670 -4.897 6.855 1.00 98.25 81 VAL A CA 1
ATOM 622 C C . VAL A 1 81 ? 0.521 -4.020 5.609 1.00 98.25 81 VAL A C 1
ATOM 624 O O . VAL A 1 81 ? 1.266 -4.190 4.645 1.00 98.25 81 VAL A O 1
ATOM 627 N N . SER A 1 82 ? -0.381 -3.033 5.638 1.00 98.25 82 SER A N 1
ATOM 628 C CA . SER A 1 82 ? -0.518 -2.057 4.554 1.00 98.25 82 SER A CA 1
ATOM 629 C C . SER A 1 82 ? 0.783 -1.293 4.304 1.00 98.25 82 SER A C 1
ATOM 631 O O . SER A 1 82 ? 1.182 -1.123 3.152 1.00 98.25 82 SER A O 1
ATOM 633 N N . LEU A 1 83 ? 1.462 -0.844 5.364 1.00 97.94 83 LEU A N 1
ATOM 634 C CA . LEU A 1 83 ? 2.719 -0.109 5.240 1.00 97.94 83 LEU A CA 1
ATOM 635 C C . LEU A 1 83 ? 3.842 -0.992 4.674 1.00 97.94 83 LEU A C 1
ATOM 637 O O . LEU A 1 83 ? 4.600 -0.538 3.818 1.00 97.94 83 LEU A O 1
ATOM 641 N N . ALA A 1 84 ? 3.908 -2.264 5.078 1.00 98.44 84 ALA A N 1
ATOM 642 C CA . ALA A 1 84 ? 4.848 -3.230 4.514 1.00 98.44 84 ALA A CA 1
ATOM 643 C C . ALA A 1 84 ? 4.612 -3.443 3.009 1.00 98.44 84 ALA A C 1
ATOM 645 O O . ALA A 1 84 ? 5.553 -3.372 2.218 1.00 98.44 84 ALA A O 1
ATOM 646 N N . PHE A 1 85 ? 3.357 -3.623 2.583 1.00 98.50 85 PHE A N 1
ATOM 647 C CA . PHE A 1 85 ? 3.031 -3.728 1.159 1.00 98.50 85 PHE A CA 1
ATOM 648 C C . PHE A 1 85 ? 3.336 -2.440 0.387 1.00 98.50 85 PHE A C 1
ATOM 650 O O . PHE A 1 85 ? 3.902 -2.510 -0.704 1.00 98.50 85 PHE A O 1
ATOM 657 N N . ALA A 1 86 ? 3.045 -1.266 0.952 1.00 98.25 86 ALA A N 1
ATOM 658 C CA . ALA A 1 86 ? 3.396 0.012 0.336 1.00 98.25 86 ALA A CA 1
ATOM 659 C C . ALA A 1 86 ? 4.917 0.161 0.151 1.00 98.25 86 ALA A C 1
ATOM 661 O O . ALA A 1 86 ? 5.362 0.619 -0.901 1.00 98.25 86 ALA A O 1
ATOM 662 N N . ALA A 1 87 ? 5.720 -0.282 1.125 1.00 98.31 87 ALA A N 1
ATOM 663 C CA . ALA A 1 87 ? 7.177 -0.284 1.022 1.00 98.31 87 ALA A CA 1
ATOM 664 C C . ALA A 1 87 ? 7.672 -1.197 -0.113 1.00 98.31 87 ALA A C 1
ATOM 666 O O . ALA A 1 87 ? 8.486 -0.770 -0.932 1.00 98.31 87 ALA A O 1
ATOM 667 N N . VAL A 1 88 ? 7.134 -2.418 -0.222 1.00 97.94 88 VAL A N 1
ATOM 668 C CA . VAL A 1 88 ? 7.460 -3.355 -1.315 1.00 97.94 88 VAL A CA 1
ATOM 669 C C . VAL A 1 88 ? 7.046 -2.785 -2.677 1.00 97.94 88 VAL A C 1
ATOM 671 O O . VAL A 1 88 ? 7.823 -2.825 -3.631 1.00 97.94 88 VAL A O 1
ATOM 674 N N . GLY A 1 89 ? 5.848 -2.203 -2.774 1.00 97.62 89 GLY A N 1
ATOM 675 C CA . GLY A 1 89 ? 5.365 -1.571 -3.998 1.00 97.62 89 GLY A CA 1
ATOM 676 C C . GLY A 1 89 ? 6.214 -0.366 -4.410 1.00 97.62 89 GLY A C 1
ATOM 677 O O . GLY A 1 89 ? 6.522 -0.196 -5.590 1.00 97.62 89 GLY A O 1
ATOM 678 N N . LEU A 1 90 ? 6.628 0.474 -3.459 1.00 97.56 90 LEU A N 1
ATOM 679 C CA . LEU A 1 90 ? 7.500 1.619 -3.725 1.00 97.56 90 LEU A CA 1
ATOM 680 C C . LEU A 1 90 ? 8.890 1.156 -4.177 1.00 97.56 90 LEU A C 1
ATOM 682 O O . LEU A 1 90 ? 9.413 1.666 -5.168 1.00 97.56 90 LEU A O 1
ATOM 686 N N . TYR A 1 91 ? 9.450 0.151 -3.501 1.00 96.44 91 TYR A N 1
ATOM 687 C CA . TYR A 1 91 ? 10.715 -0.464 -3.889 1.00 96.44 91 TYR A CA 1
ATOM 688 C C . TYR A 1 91 ? 10.671 -0.993 -5.327 1.00 96.44 91 TYR A C 1
ATOM 690 O O . TYR A 1 91 ? 11.580 -0.716 -6.106 1.00 96.44 91 TYR A O 1
ATOM 698 N N . ALA A 1 92 ? 9.593 -1.680 -5.716 1.00 95.88 92 ALA A N 1
ATOM 699 C CA . ALA A 1 92 ? 9.414 -2.175 -7.078 1.00 95.88 92 ALA A CA 1
ATOM 700 C C . ALA A 1 92 ? 9.446 -1.058 -8.139 1.00 95.88 92 ALA A C 1
ATOM 702 O O . ALA A 1 92 ? 10.086 -1.213 -9.180 1.00 95.88 92 ALA A O 1
ATOM 703 N N . ALA A 1 93 ? 8.809 0.088 -7.870 1.00 95.56 93 ALA A N 1
ATOM 704 C CA . ALA A 1 93 ? 8.838 1.238 -8.777 1.00 95.56 93 ALA A CA 1
ATOM 705 C C . ALA A 1 93 ? 10.235 1.866 -8.885 1.00 95.56 93 ALA A C 1
ATOM 707 O O . ALA A 1 93 ? 10.690 2.164 -9.990 1.00 95.56 93 ALA A O 1
ATOM 708 N N . ILE A 1 94 ? 10.936 2.027 -7.758 1.00 95.12 94 ILE A N 1
ATOM 709 C CA . ILE A 1 94 ? 12.305 2.566 -7.739 1.00 95.12 94 ILE A CA 1
ATOM 710 C C . ILE A 1 94 ? 13.259 1.621 -8.476 1.00 95.12 94 ILE A C 1
ATOM 712 O O . ILE A 1 94 ? 14.058 2.070 -9.298 1.00 95.12 94 ILE A O 1
ATOM 716 N N . LYS A 1 95 ? 13.149 0.309 -8.230 1.00 93.25 95 LYS A N 1
ATOM 717 C CA . LYS A 1 95 ? 13.943 -0.717 -8.912 1.00 93.25 95 LYS A CA 1
ATOM 718 C C . LYS A 1 95 ? 13.700 -0.704 -10.419 1.00 93.25 95 LYS A C 1
ATOM 720 O O . LYS A 1 95 ? 14.663 -0.767 -11.174 1.00 93.25 95 LYS A O 1
ATOM 725 N N . PHE A 1 96 ? 12.448 -0.573 -10.859 1.00 92.69 96 PHE A N 1
ATOM 726 C CA . PHE A 1 96 ? 12.128 -0.448 -12.281 1.00 92.69 96 PHE A CA 1
ATOM 727 C C . PHE A 1 96 ? 12.833 0.750 -12.925 1.00 92.69 96 PHE A C 1
ATOM 729 O O . PHE A 1 96 ? 13.495 0.584 -13.946 1.00 92.69 96 PHE A O 1
ATOM 736 N N . HIS A 1 97 ? 12.722 1.944 -12.333 1.00 93.00 97 HIS A N 1
ATOM 737 C CA . HIS A 1 97 ? 13.382 3.133 -12.873 1.00 93.00 97 HIS A CA 1
ATOM 738 C C . HIS A 1 97 ? 14.904 2.993 -12.874 1.00 93.00 97 HIS A C 1
ATOM 740 O O . HIS A 1 97 ? 15.535 3.325 -13.872 1.00 93.00 97 HIS A O 1
ATOM 746 N N . HIS A 1 98 ? 15.481 2.453 -11.798 1.00 91.25 98 HIS A N 1
ATOM 747 C CA . HIS A 1 98 ? 16.913 2.187 -11.712 1.00 91.25 98 HIS A CA 1
ATOM 748 C C . HIS A 1 98 ? 17.383 1.238 -12.824 1.00 91.25 98 HIS A C 1
ATOM 750 O O . HIS A 1 98 ? 18.308 1.562 -13.564 1.00 91.25 98 HIS A O 1
ATOM 756 N N . ASP A 1 99 ? 16.719 0.091 -12.986 1.00 89.69 99 ASP A N 1
ATOM 757 C CA . ASP A 1 99 ? 17.099 -0.918 -13.979 1.00 89.69 99 ASP A CA 1
ATOM 758 C C . ASP A 1 99 ? 16.848 -0.446 -15.424 1.00 89.69 99 ASP A C 1
ATOM 760 O O . ASP A 1 99 ? 17.527 -0.909 -16.340 1.00 89.69 99 ASP A O 1
ATOM 764 N N . ALA A 1 100 ? 15.908 0.485 -15.626 1.00 88.38 100 ALA A N 1
ATOM 765 C CA . ALA A 1 100 ? 15.601 1.109 -16.914 1.00 88.38 100 ALA A CA 1
ATOM 766 C C . ALA A 1 100 ? 16.394 2.404 -17.197 1.00 88.38 100 ALA A C 1
ATOM 768 O O . ALA A 1 100 ? 16.230 2.979 -18.272 1.00 88.38 100 ALA A O 1
ATOM 769 N N . GLY A 1 101 ? 17.223 2.885 -16.262 1.00 89.31 101 GLY A N 1
ATOM 770 C CA . GLY A 1 101 ? 17.972 4.140 -16.411 1.00 89.31 101 GLY A CA 1
ATOM 771 C C . GLY A 1 101 ? 17.097 5.403 -16.445 1.00 89.31 101 GLY A C 1
ATOM 772 O O . GLY A 1 101 ? 17.478 6.401 -17.052 1.00 89.31 101 GLY A O 1
ATOM 773 N N . LEU A 1 102 ? 15.914 5.363 -15.827 1.00 89.88 102 LEU A N 1
ATOM 774 C CA . LEU A 1 102 ? 14.956 6.470 -15.779 1.00 89.88 102 LEU A CA 1
ATOM 775 C C . LEU A 1 102 ? 15.101 7.285 -14.480 1.00 89.88 102 LEU A C 1
ATOM 777 O O . LEU A 1 102 ? 15.396 6.718 -13.425 1.00 89.88 102 LEU A O 1
ATOM 781 N N . PRO A 1 103 ? 14.840 8.605 -14.506 1.00 92.00 103 PRO A N 1
ATOM 782 C CA . PRO A 1 103 ? 14.843 9.418 -13.297 1.00 92.00 103 PRO A CA 1
ATOM 783 C C . PRO A 1 103 ? 13.651 9.080 -12.391 1.00 92.00 103 PRO A C 1
ATOM 785 O O . PRO A 1 103 ? 12.501 8.989 -12.834 1.00 92.00 103 PRO A O 1
ATOM 788 N N . ASN A 1 104 ? 13.915 8.956 -11.091 1.00 92.06 104 ASN A N 1
ATOM 789 C CA . ASN A 1 104 ? 12.877 8.773 -10.080 1.00 92.06 104 ASN A CA 1
ATOM 790 C C . ASN A 1 104 ? 12.106 10.076 -9.798 1.00 92.06 104 ASN A C 1
ATOM 792 O O . ASN A 1 104 ? 12.611 11.171 -10.018 1.00 92.06 104 ASN A O 1
ATOM 796 N N . PHE A 1 105 ? 10.887 9.936 -9.268 1.00 90.31 105 PHE A N 1
ATOM 797 C CA . PHE A 1 105 ? 10.082 11.016 -8.674 1.00 90.31 105 PHE A CA 1
ATOM 798 C C . PHE A 1 105 ? 9.835 12.266 -9.543 1.00 90.31 105 PHE A C 1
ATOM 800 O O . PHE A 1 105 ? 9.767 13.381 -9.031 1.00 90.31 105 PHE A O 1
ATOM 807 N N . HIS A 1 106 ? 9.682 12.102 -10.858 1.00 91.44 106 HIS A N 1
ATOM 808 C CA . HIS A 1 106 ? 9.465 13.226 -11.779 1.00 91.44 106 HIS A CA 1
ATOM 809 C C . HIS A 1 106 ? 7.982 13.504 -12.094 1.00 91.44 106 HIS A C 1
ATOM 811 O O . HIS A 1 106 ? 7.666 14.517 -12.709 1.00 91.44 106 HIS A O 1
ATOM 817 N N . SER A 1 107 ? 7.061 12.609 -11.716 1.00 95.56 107 SER A N 1
ATOM 818 C CA . SER A 1 107 ? 5.634 12.730 -12.047 1.00 95.56 107 SER A CA 1
ATOM 819 C C . SER A 1 107 ? 4.803 13.214 -10.859 1.00 95.56 107 SER A C 1
ATOM 821 O O . SER A 1 107 ? 5.095 12.874 -9.711 1.00 95.56 107 SER A O 1
ATOM 823 N N . LEU A 1 108 ? 3.695 13.913 -11.127 1.00 97.44 108 LEU A N 1
ATOM 824 C CA . LEU A 1 108 ? 2.729 14.295 -10.084 1.00 97.44 108 LEU A CA 1
ATOM 825 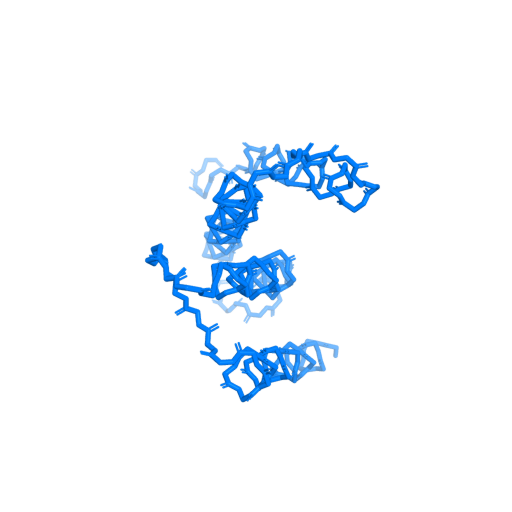C C . LEU A 1 108 ? 2.231 13.083 -9.281 1.00 97.44 108 LEU A C 1
ATOM 827 O O . LEU A 1 108 ? 2.087 13.162 -8.065 1.00 97.44 108 LEU A O 1
ATOM 831 N N . HIS A 1 109 ? 2.034 11.939 -9.944 1.00 96.62 109 HIS A N 1
ATOM 832 C CA . HIS A 1 109 ? 1.671 10.688 -9.280 1.00 96.62 109 HIS A CA 1
ATOM 833 C C . HIS A 1 109 ? 2.706 10.274 -8.226 1.00 96.62 109 HIS A C 1
ATOM 835 O O . HIS A 1 109 ? 2.338 9.911 -7.113 1.00 96.62 109 HIS A O 1
ATOM 841 N N . SER A 1 110 ? 3.998 10.360 -8.554 1.00 96.44 110 SER A N 1
ATOM 842 C CA . SER A 1 110 ? 5.070 9.989 -7.628 1.00 96.44 110 SER A CA 1
ATOM 843 C C . SER A 1 110 ? 5.176 10.931 -6.425 1.00 96.44 110 SER A C 1
ATOM 845 O O . SER A 1 110 ? 5.458 10.465 -5.323 1.00 96.44 110 SER A O 1
ATOM 847 N N . TRP A 1 111 ? 4.882 12.223 -6.608 1.00 97.88 111 TRP A N 1
ATOM 848 C CA . TRP A 1 111 ? 4.846 13.205 -5.521 1.00 97.88 111 TRP A CA 1
ATOM 849 C C . TRP A 1 111 ? 3.676 12.936 -4.577 1.00 97.88 111 TRP A C 1
ATOM 851 O O . TRP A 1 111 ? 3.871 12.816 -3.372 1.00 97.88 111 TRP A O 1
ATOM 861 N N . LEU A 1 112 ? 2.472 12.747 -5.125 1.00 98.12 112 LEU A N 1
ATOM 862 C CA . LEU A 1 112 ? 1.304 12.383 -4.323 1.00 98.12 112 LEU A CA 1
ATOM 863 C C . LEU A 1 112 ? 1.524 11.052 -3.597 1.00 98.12 112 LEU A C 1
ATOM 865 O O . LEU A 1 112 ? 1.258 10.958 -2.405 1.00 98.12 112 LEU A O 1
ATOM 869 N N . GLY A 1 113 ? 2.074 10.049 -4.285 1.00 97.38 113 GLY A N 1
ATOM 870 C CA . GLY A 1 113 ? 2.347 8.734 -3.715 1.00 97.38 113 GLY A CA 1
ATOM 871 C C . GLY A 1 113 ? 3.300 8.783 -2.520 1.00 97.38 113 GLY A C 1
ATOM 872 O O . GLY A 1 113 ? 2.977 8.232 -1.468 1.00 97.38 113 G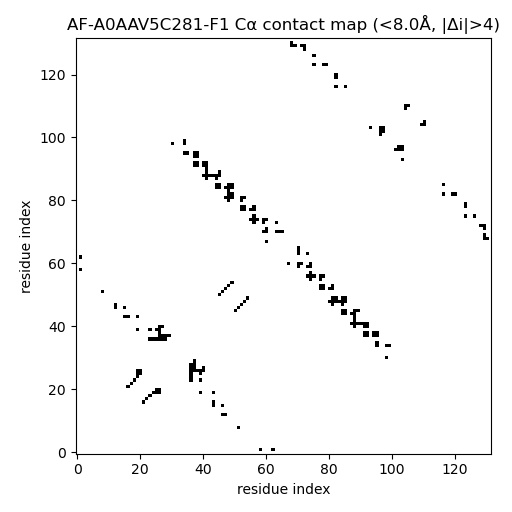LY A O 1
ATOM 873 N N . ILE A 1 114 ? 4.446 9.467 -2.641 1.00 97.19 114 ILE A N 1
ATOM 874 C CA . ILE A 1 114 ? 5.404 9.553 -1.527 1.00 97.19 114 ILE A CA 1
ATOM 875 C C . ILE A 1 114 ? 4.842 10.368 -0.358 1.00 97.19 114 ILE A C 1
ATOM 877 O O . ILE A 1 114 ? 5.004 9.963 0.793 1.00 97.19 114 ILE A O 1
ATOM 881 N N . THR A 1 115 ? 4.110 11.454 -0.630 1.00 97.94 115 THR A N 1
ATOM 882 C CA . THR A 1 115 ? 3.419 12.227 0.411 1.00 97.94 115 THR A CA 1
ATOM 883 C C . THR A 1 115 ? 2.371 11.377 1.127 1.00 97.94 115 THR A C 1
ATOM 885 O O . THR A 1 115 ? 2.335 11.372 2.355 1.00 97.94 115 THR A O 1
ATOM 888 N N . THR A 1 116 ? 1.555 10.609 0.399 1.00 98.12 116 THR A N 1
ATOM 889 C CA . THR A 1 116 ? 0.566 9.703 0.998 1.00 98.12 116 THR A CA 1
ATOM 890 C C . THR A 1 116 ? 1.230 8.644 1.870 1.00 98.12 116 THR A C 1
ATOM 892 O O . THR A 1 116 ? 0.791 8.452 2.998 1.00 98.12 116 THR A O 1
ATOM 895 N N . ILE A 1 117 ? 2.298 7.989 1.401 1.00 98.06 117 ILE A N 1
ATOM 896 C CA . ILE A 1 117 ? 3.013 6.971 2.189 1.00 98.06 117 ILE A CA 1
ATOM 897 C C . ILE A 1 117 ? 3.616 7.587 3.459 1.00 98.06 117 ILE A C 1
ATOM 899 O O . ILE A 1 117 ? 3.499 6.997 4.532 1.00 98.06 117 ILE A O 1
ATOM 903 N N . ALA A 1 118 ? 4.203 8.784 3.367 1.00 97.94 118 ALA A N 1
ATOM 904 C CA . ALA A 1 118 ? 4.765 9.486 4.519 1.00 97.94 118 ALA A CA 1
ATOM 905 C C . ALA A 1 118 ? 3.689 9.854 5.555 1.00 97.94 118 ALA A C 1
ATOM 907 O O . ALA A 1 118 ? 3.837 9.544 6.736 1.00 97.94 118 ALA A O 1
ATOM 908 N N . LEU A 1 119 ? 2.578 10.457 5.117 1.00 97.94 119 LEU A N 1
ATOM 909 C CA . LEU A 1 119 ? 1.451 10.789 5.995 1.00 97.94 119 LEU A CA 1
ATOM 910 C C . LEU A 1 119 ? 0.830 9.536 6.618 1.00 97.94 119 LEU A C 1
ATOM 912 O O . LEU A 1 119 ? 0.490 9.538 7.798 1.00 97.94 119 LEU A O 1
ATOM 916 N N . TYR A 1 120 ? 0.726 8.450 5.852 1.00 97.38 120 TYR A N 1
ATOM 917 C CA . TYR A 1 120 ? 0.231 7.176 6.352 1.00 97.38 120 TYR A CA 1
ATOM 918 C C . TYR A 1 120 ? 1.152 6.603 7.435 1.00 97.38 120 TYR A C 1
ATOM 920 O O . TYR A 1 120 ? 0.676 6.216 8.495 1.00 97.38 120 TYR A O 1
ATOM 928 N N . ALA A 1 121 ? 2.471 6.597 7.223 1.00 96.81 121 ALA A N 1
ATOM 929 C CA . ALA A 1 121 ? 3.433 6.128 8.220 1.00 96.81 121 ALA A CA 1
ATOM 930 C C . ALA A 1 121 ? 3.381 6.957 9.517 1.00 96.81 121 ALA A C 1
ATOM 932 O O . ALA A 1 121 ? 3.418 6.390 10.612 1.00 96.81 121 ALA A O 1
ATOM 933 N N . LEU A 1 122 ? 3.232 8.282 9.405 1.00 96.81 122 LEU A N 1
ATOM 934 C CA . LEU A 1 122 ? 3.035 9.170 10.555 1.00 96.81 122 LEU A CA 1
ATOM 935 C C . LEU A 1 122 ? 1.738 8.841 11.304 1.00 96.81 122 LEU A C 1
ATOM 937 O O . LEU A 1 122 ? 1.756 8.708 12.526 1.00 96.81 122 LEU A O 1
ATOM 941 N N . GLN A 1 123 ? 0.637 8.638 10.575 1.00 95.44 123 GLN A N 1
ATOM 942 C CA . GLN A 1 123 ? -0.650 8.251 11.151 1.00 95.44 123 GLN A CA 1
ATOM 943 C C . GLN A 1 123 ? -0.554 6.921 11.911 1.00 95.44 123 GLN A C 1
ATOM 945 O O . GLN A 1 123 ? -1.075 6.813 13.018 1.00 95.44 123 GLN A O 1
ATOM 950 N N . VAL A 1 124 ? 0.129 5.919 11.347 1.00 94.19 124 VAL A N 1
ATOM 951 C CA . VAL A 1 124 ? 0.321 4.615 12.003 1.00 94.19 124 VAL A CA 1
ATOM 952 C C . VAL A 1 124 ? 1.196 4.736 13.249 1.00 94.19 124 VAL A C 1
ATOM 954 O O . VAL A 1 124 ? 0.896 4.120 14.266 1.00 94.19 124 VAL A O 1
ATOM 957 N N . SER A 1 125 ? 2.241 5.562 13.202 1.00 89.00 125 SER A N 1
ATOM 958 C CA . SER A 1 125 ? 3.152 5.775 14.337 1.00 89.00 125 SER A CA 1
ATOM 959 C C . SER A 1 125 ? 2.485 6.499 15.511 1.00 89.00 125 SER A C 1
ATOM 961 O O . SER A 1 125 ? 2.907 6.339 16.652 1.00 89.00 125 SER A O 1
ATOM 963 N N . ALA A 1 126 ? 1.439 7.285 15.243 1.00 88.19 126 ALA A N 1
ATOM 964 C CA . ALA A 1 126 ? 0.657 7.975 16.264 1.00 88.19 126 ALA A CA 1
ATOM 965 C C . ALA A 1 126 ? -0.437 7.095 16.906 1.00 88.19 126 ALA A C 1
ATOM 967 O O . ALA A 1 126 ? -1.106 7.544 17.840 1.00 88.19 126 ALA A O 1
ATOM 968 N N . LEU A 1 127 ? -0.657 5.863 16.423 1.00 81.38 127 LEU A N 1
ATOM 969 C CA . LEU A 1 127 ? -1.660 4.962 16.995 1.00 81.38 127 LEU A CA 1
ATOM 970 C C . LEU A 1 127 ? -1.197 4.429 18.364 1.00 81.38 127 LEU A C 1
ATOM 972 O O . LEU A 1 127 ? -0.107 3.863 18.462 1.00 81.38 127 LEU A O 1
ATOM 976 N N . PRO A 1 128 ? -2.025 4.538 19.419 1.00 74.31 128 PRO A N 1
ATOM 977 C CA . PRO A 1 128 ? -1.695 3.980 20.724 1.00 74.31 128 PRO A CA 1
ATOM 978 C C . PRO A 1 128 ? -1.647 2.448 20.668 1.00 74.31 128 PRO A C 1
ATOM 980 O O . PRO A 1 128 ? -2.518 1.806 20.070 1.00 74.31 128 PRO A O 1
ATOM 983 N N . LEU A 1 129 ? -0.634 1.865 21.315 1.00 77.06 129 LEU A N 1
ATOM 984 C CA . LEU A 1 129 ? -0.480 0.416 21.414 1.00 77.06 129 LEU A CA 1
ATOM 985 C C . LEU A 1 129 ? -1.633 -0.196 22.233 1.00 77.06 129 LEU A C 1
ATOM 987 O O . LEU A 1 129 ? -2.087 0.411 23.205 1.00 77.06 129 LEU A O 1
ATOM 991 N N . PRO A 1 130 ? -2.128 -1.390 21.862 1.00 72.06 130 PRO A N 1
ATOM 992 C CA . PRO A 1 130 ? -3.145 -2.077 22.651 1.00 72.06 130 PRO A CA 1
ATOM 993 C C . PRO A 1 130 ? -2.616 -2.365 24.064 1.00 72.06 130 PRO A C 1
ATOM 995 O O . PRO A 1 130 ? -1.508 -2.874 24.221 1.00 72.06 130 PRO A O 1
ATOM 998 N N . GLY A 1 131 ? -3.418 -2.046 25.082 1.00 66.00 131 GLY A N 1
ATOM 999 C CA . GLY A 1 131 ? -3.063 -2.236 26.494 1.00 66.00 131 GLY A CA 1
ATOM 1000 C C . GLY A 1 131 ? -2.232 -1.134 27.172 1.00 66.00 131 GLY A C 1
ATOM 1001 O O . GLY A 1 131 ? -1.895 -1.323 28.339 1.00 66.00 131 GLY A O 1
ATOM 1002 N N . VAL A 1 132 ? -1.924 -0.017 26.494 1.00 57.19 132 VAL A N 1
ATOM 1003 C CA . VAL A 1 132 ? -1.347 1.207 27.104 1.00 57.19 132 VAL A CA 1
ATOM 1004 C C . VAL A 1 132 ? -2.436 2.244 27.372 1.00 57.19 132 VAL A C 1
ATOM 1006 O O . VAL A 1 132 ? -3.360 2.367 26.530 1.00 57.19 132 VAL A O 1
#

Sequence (132 aa):
MVVTAQLLAAVVLTLTLVWVLHFRGGVSWEKTSSPRLVYTAHPLFMVIGLVICTGEAVMAYRIVLGPREAKKAVHLLLHLVSLAFAAVGLYAAIKFHHDAGLPNFHSLHSWLGITTIALYALQVSALPLPGV

Organism: NCBI:txid191504

Nearest PDB structures (foldseek):
  4o79-assembly1_A  TM=9.805E-01  e=9.585E-07  Arabidopsis thaliana
  5zle-assembly1_A  TM=9.306E-01  e=1.092E-05  Homo sapiens
  3jbr-assembly1_E  TM=5.138E-01  e=3.557E-01  Oryctolagus cuniculus

Secondary structure (DSSP, 8-state):
-HHHHHHHHHHHHHHHHHIIIIIS-----S--S-THHHHTHHHHHHIIIIIIIHHHHHHHHHH--S-HHHHHHHHHHHHHHHHHHHHHHHHHHHHHHHHHTPPSS-SHHHHHHHHHHHHHHHHHHTSPPTT-